Protein AF-A0A7V7E8Y9-F1 (afdb_monomer_lite)

pLDDT: mean 94.35, std 2.64, range [85.0, 97.12]

Foldseek 3Di:
D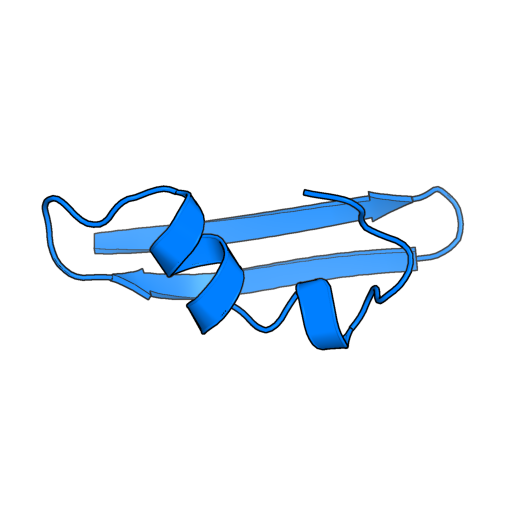KDWDWDDDPVDIDIFIDDDDPPDDPVNVCVVSCVCVVPVVDDD

Structure (mmCIF, N/CA/C/O backbone):
data_AF-A0A7V7E8Y9-F1
#
_entry.id   AF-A0A7V7E8Y9-F1
#
loop_
_atom_site.group_PDB
_atom_site.id
_atom_site.type_symbol
_atom_site.label_atom_id
_atom_site.label_alt_id
_atom_site.label_comp_id
_atom_site.label_asym_id
_atom_site.label_entity_id
_atom_site.label_seq_id
_atom_site.pdbx_PDB_ins_code
_atom_site.Cartn_x
_atom_site.Cartn_y
_atom_site.Cartn_z
_atom_site.occupancy
_atom_site.B_iso_or_equiv
_atom_site.auth_seq_id
_atom_site.auth_comp_id
_atom_site.auth_asym_id
_atom_site.auth_atom_id
_atom_site.pdbx_PDB_model_num
ATOM 1 N N . MET A 1 1 ? -13.492 4.533 7.967 1.00 93.88 1 MET A N 1
ATOM 2 C CA . MET A 1 1 ? -12.256 5.331 7.794 1.00 93.88 1 MET A CA 1
ATOM 3 C C . MET A 1 1 ? -11.873 5.401 6.319 1.00 93.88 1 MET A C 1
ATOM 5 O O . MET A 1 1 ? -12.136 4.443 5.599 1.00 93.88 1 MET A O 1
ATOM 9 N N . LYS A 1 2 ? -11.264 6.506 5.868 1.00 95.50 2 LYS A N 1
ATOM 10 C CA . LYS A 1 2 ? -10.724 6.623 4.502 1.00 95.50 2 LYS A CA 1
ATOM 11 C C . LYS A 1 2 ? -9.262 6.204 4.475 1.00 95.50 2 LYS A C 1
ATOM 13 O O . LYS A 1 2 ? -8.491 6.648 5.320 1.00 95.50 2 LYS A O 1
ATOM 18 N N . VAL A 1 3 ? -8.899 5.375 3.503 1.00 96.50 3 VAL A N 1
ATOM 19 C CA . VAL A 1 3 ? -7.538 4.8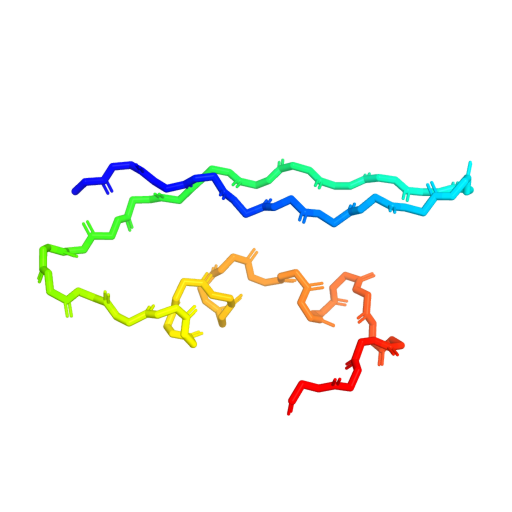64 3.315 1.00 96.50 3 VAL A CA 1
ATOM 20 C C . VAL A 1 3 ? -7.093 5.156 1.886 1.00 96.50 3 VAL A C 1
ATOM 22 O O . VAL A 1 3 ? -7.847 4.930 0.939 1.00 96.50 3 VAL A O 1
ATOM 25 N N . GLY A 1 4 ? -5.874 5.675 1.739 1.00 97.06 4 GLY A N 1
ATOM 26 C CA . GLY A 1 4 ? -5.206 5.824 0.449 1.00 97.06 4 GLY A CA 1
ATOM 27 C C . GLY A 1 4 ? -4.275 4.643 0.194 1.00 97.06 4 GLY A C 1
ATOM 28 O O . GLY A 1 4 ? -3.402 4.371 1.013 1.00 97.06 4 GLY A O 1
ATOM 29 N N . VAL A 1 5 ? -4.453 3.961 -0.934 1.00 96.56 5 VAL A N 1
ATOM 30 C CA . VAL A 1 5 ? -3.560 2.910 -1.430 1.00 96.56 5 VAL A CA 1
ATOM 31 C C . VAL A 1 5 ? -2.829 3.467 -2.646 1.00 96.56 5 VAL A C 1
ATOM 33 O O . VAL A 1 5 ? -3.462 3.891 -3.615 1.00 96.56 5 VAL A O 1
ATOM 36 N N . VAL A 1 6 ? -1.500 3.514 -2.573 1.00 96.12 6 VAL A N 1
ATOM 37 C CA . VAL A 1 6 ? -0.655 4.134 -3.598 1.00 96.12 6 VAL A CA 1
ATOM 38 C C . VAL A 1 6 ? 0.424 3.156 -4.028 1.00 96.12 6 VAL A C 1
ATOM 40 O O . VAL A 1 6 ? 1.116 2.584 -3.188 1.00 96.12 6 VAL A O 1
ATOM 43 N N . TYR A 1 7 ? 0.587 3.007 -5.339 1.00 95.25 7 TYR A N 1
ATOM 44 C CA . TYR A 1 7 ? 1.710 2.295 -5.936 1.00 95.25 7 TYR A CA 1
ATOM 45 C C . TYR A 1 7 ? 2.310 3.159 -7.040 1.00 95.25 7 TYR A C 1
ATOM 47 O O . TYR A 1 7 ? 1.603 3.621 -7.938 1.00 95.25 7 TYR A O 1
ATOM 55 N N . ALA A 1 8 ? 3.608 3.427 -6.940 1.00 93.81 8 ALA A N 1
ATOM 56 C CA . ALA A 1 8 ? 4.302 4.352 -7.819 1.00 93.81 8 ALA A CA 1
ATOM 57 C C . ALA A 1 8 ? 5.608 3.736 -8.320 1.00 93.81 8 ALA A C 1
ATOM 59 O O . ALA A 1 8 ? 6.516 3.444 -7.547 1.00 93.81 8 ALA A O 1
ATOM 60 N N . THR A 1 9 ? 5.695 3.592 -9.638 1.00 89.50 9 THR A N 1
ATOM 61 C CA . THR A 1 9 ? 6.913 3.261 -10.380 1.00 89.50 9 THR A CA 1
ATOM 62 C C . THR A 1 9 ? 7.334 4.476 -11.218 1.00 89.50 9 THR A C 1
ATOM 64 O O . THR A 1 9 ? 6.524 5.389 -11.424 1.00 89.50 9 THR A O 1
ATOM 67 N N . PRO A 1 10 ? 8.567 4.517 -11.753 1.00 90.88 10 PRO A N 1
ATOM 68 C CA . PRO A 1 10 ? 8.999 5.612 -12.624 1.00 90.88 10 PRO A CA 1
ATOM 69 C C . PRO A 1 10 ? 8.124 5.803 -13.874 1.00 90.88 10 PRO A C 1
ATOM 71 O O . PRO A 1 10 ? 7.972 6.926 -14.341 1.00 90.88 10 PRO A O 1
ATOM 74 N N . GLY A 1 11 ? 7.547 4.721 -14.414 1.00 89.50 11 GLY A N 1
ATOM 75 C CA . GLY A 1 11 ? 6.736 4.756 -15.638 1.00 89.50 11 GLY A CA 1
ATOM 76 C C . GLY A 1 11 ? 5.226 4.843 -15.410 1.00 89.50 11 GLY A C 1
ATOM 77 O O . GLY A 1 11 ? 4.490 5.170 -16.339 1.00 89.50 11 GLY A O 1
ATOM 78 N N . ARG A 1 12 ? 4.741 4.537 -14.200 1.00 91.38 12 ARG A N 1
ATOM 79 C CA . ARG A 1 12 ? 3.306 4.471 -13.901 1.00 91.38 12 ARG A CA 1
ATOM 80 C C . ARG A 1 12 ? 3.035 4.637 -12.413 1.00 91.38 12 ARG A C 1
ATOM 82 O O .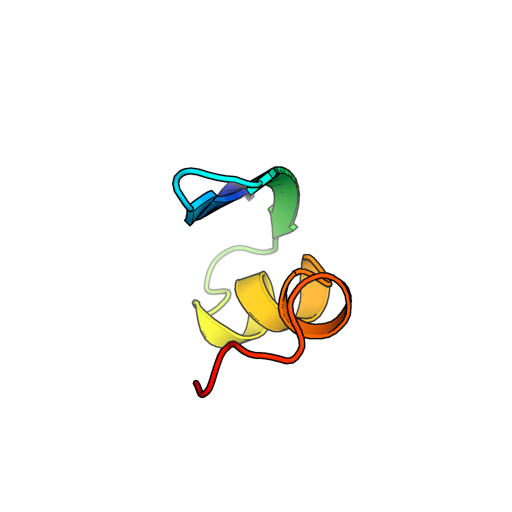 ARG A 1 12 ? 3.697 4.015 -11.586 1.00 91.38 12 ARG A O 1
ATOM 89 N N . GLN A 1 13 ? 2.019 5.425 -12.083 1.00 94.19 13 GLN A N 1
ATOM 90 C CA . GLN A 1 13 ? 1.572 5.644 -10.710 1.00 94.19 13 GLN A CA 1
ATOM 91 C C . GLN A 1 13 ? 0.060 5.459 -10.614 1.00 94.19 13 GLN A C 1
ATOM 93 O O . GLN A 1 13 ? -0.669 5.786 -11.551 1.00 94.19 13 GLN A O 1
ATOM 98 N N . ALA A 1 14 ? -0.405 4.954 -9.476 1.00 94.75 14 ALA A N 1
ATOM 99 C CA . ALA A 1 14 ? -1.813 4.898 -9.124 1.00 94.75 14 ALA A CA 1
ATOM 100 C C . ALA A 1 14 ? -2.016 5.346 -7.679 1.00 94.75 14 ALA A C 1
ATOM 102 O O . ALA A 1 14 ? -1.269 4.955 -6.783 1.00 94.75 14 ALA A O 1
ATOM 103 N N . TRP A 1 15 ? -3.067 6.135 -7.469 1.00 96.31 15 TRP A N 1
ATOM 104 C CA . TRP A 1 15 ? -3.549 6.536 -6.155 1.00 96.31 15 TRP A CA 1
ATOM 105 C C . TRP A 1 15 ? -5.033 6.223 -6.080 1.00 96.31 15 TRP A C 1
ATOM 107 O O . TRP A 1 15 ? -5.843 6.796 -6.807 1.00 96.31 15 TRP A O 1
ATOM 117 N N . LEU A 1 16 ? -5.393 5.321 -5.177 1.00 96.06 16 LEU A N 1
ATOM 118 C CA . LEU A 1 16 ? -6.761 4.871 -4.983 1.00 96.06 16 LEU A CA 1
ATOM 119 C C . LEU A 1 16 ? -7.189 5.223 -3.564 1.00 96.06 16 LEU A C 1
ATOM 121 O O . LEU A 1 16 ? -6.483 4.935 -2.604 1.00 96.06 16 LEU A O 1
ATOM 125 N N . THR A 1 17 ? -8.337 5.877 -3.429 1.00 96.88 17 THR A N 1
ATOM 126 C CA . THR A 1 17 ? -8.921 6.171 -2.117 1.00 96.88 17 THR A CA 1
ATOM 127 C C . THR A 1 17 ? -10.126 5.273 -1.916 1.00 96.88 17 THR A C 1
ATOM 129 O O . THR A 1 17 ? -11.039 5.283 -2.740 1.00 96.88 17 THR A O 1
ATOM 132 N N . ILE A 1 18 ? -10.133 4.514 -0.824 1.00 96.75 18 ILE A N 1
ATOM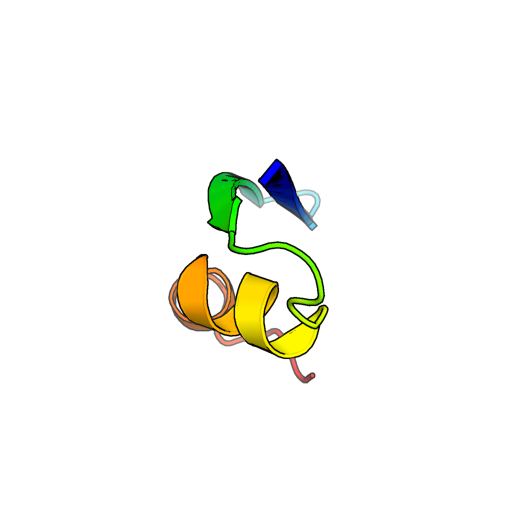 133 C CA . ILE A 1 18 ? -11.212 3.589 -0.486 1.00 96.75 18 ILE A CA 1
ATOM 134 C C . ILE A 1 18 ? -11.740 3.842 0.925 1.00 96.75 18 ILE A C 1
ATOM 136 O O . ILE A 1 18 ? -11.000 4.199 1.844 1.00 96.75 18 ILE A O 1
ATOM 140 N N . ASP A 1 19 ? -13.038 3.620 1.099 1.00 97.12 19 ASP A N 1
ATOM 141 C CA . ASP A 1 19 ? -13.683 3.605 2.408 1.00 97.12 19 ASP A CA 1
ATOM 142 C C . ASP A 1 19 ? -13.632 2.193 3.005 1.00 97.12 19 ASP A C 1
ATOM 144 O O . ASP A 1 19 ? -14.056 1.212 2.378 1.00 97.12 19 ASP A O 1
ATOM 148 N N . MET A 1 20 ? -13.118 2.091 4.231 1.00 95.94 20 MET A N 1
ATOM 149 C CA . MET A 1 20 ? -12.933 0.842 4.973 1.00 95.94 20 MET A CA 1
ATOM 150 C C . MET A 1 20 ? -13.607 0.899 6.351 1.00 95.94 20 MET A C 1
ATOM 152 O O . MET A 1 20 ? -13.672 1.978 6.955 1.00 95.94 20 MET A O 1
ATOM 156 N N . PRO A 1 21 ? -14.113 -0.234 6.870 1.00 96.12 21 PRO A N 1
ATOM 157 C CA . PRO A 1 21 ? -14.553 -0.318 8.254 1.00 96.12 21 PRO A CA 1
ATOM 158 C C . PRO A 1 21 ? -13.351 -0.200 9.201 1.00 96.12 21 PRO A C 1
ATOM 160 O O . PRO A 1 21 ? -12.209 -0.451 8.812 1.00 96.12 21 PRO A O 1
ATOM 163 N N . GLU A 1 22 ? -13.602 0.202 10.445 1.00 94.00 22 GLU A N 1
ATOM 164 C CA . GLU A 1 22 ? -12.562 0.173 11.477 1.00 94.00 22 GLU A CA 1
ATOM 165 C C . GLU A 1 22 ? -12.123 -1.266 11.764 1.00 94.00 22 GLU A C 1
ATOM 167 O O . GLU A 1 22 ? -12.918 -2.202 11.678 1.00 94.00 22 GLU A O 1
ATOM 172 N N . GLY A 1 23 ? -10.835 -1.443 12.064 1.00 94.75 23 GLY A N 1
ATOM 173 C CA . GLY A 1 23 ? -10.236 -2.765 12.261 1.00 94.75 23 GLY A CA 1
ATOM 174 C C . GLY A 1 23 ? -9.959 -3.542 10.968 1.00 94.75 23 GLY A C 1
ATOM 175 O O . GLY A 1 23 ? -9.491 -4.676 11.045 1.00 94.75 23 GLY A O 1
ATOM 176 N N . ALA A 1 24 ? -10.213 -2.956 9.790 1.00 96.31 24 ALA A N 1
ATOM 177 C CA . ALA A 1 24 ? -9.813 -3.551 8.520 1.00 96.31 24 ALA A CA 1
ATOM 178 C C . ALA A 1 24 ? -8.288 -3.725 8.435 1.00 96.31 24 ALA A C 1
ATOM 180 O O . ALA A 1 24 ? -7.512 -2.892 8.907 1.00 96.31 24 ALA A O 1
ATOM 181 N N . THR A 1 25 ? -7.867 -4.812 7.799 1.00 96.88 25 THR A N 1
ATOM 182 C CA . THR A 1 25 ? -6.451 -5.139 7.606 1.00 96.88 25 THR A CA 1
ATOM 183 C C . THR A 1 25 ? -5.891 -4.497 6.340 1.00 96.88 25 THR A C 1
ATOM 185 O O . THR A 1 25 ? -6.628 -4.116 5.427 1.00 96.88 25 THR A O 1
ATOM 188 N N . VAL A 1 26 ? -4.560 -4.435 6.254 1.00 95.44 26 VAL A N 1
ATOM 189 C CA . VAL A 1 26 ? -3.861 -3.964 5.049 1.00 95.44 26 VAL A CA 1
ATOM 190 C C . VAL A 1 26 ? -4.217 -4.822 3.831 1.00 95.44 26 VAL A C 1
ATOM 192 O O . VAL A 1 26 ? -4.516 -4.264 2.781 1.00 95.44 26 VAL A O 1
ATOM 195 N N . GLN A 1 27 ? -4.282 -6.151 3.982 1.00 95.62 27 GLN A N 1
ATOM 196 C CA . GLN A 1 27 ? -4.655 -7.061 2.891 1.00 9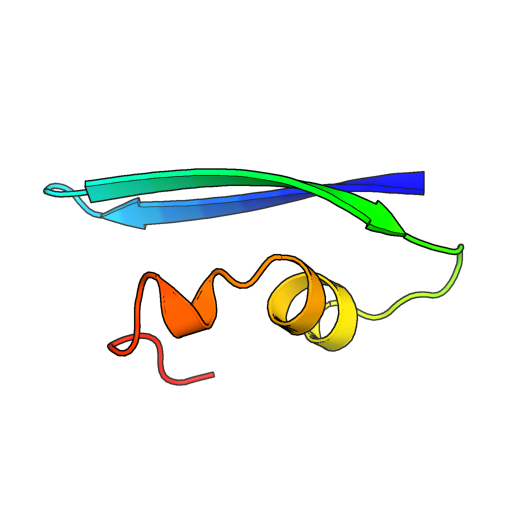5.62 27 GLN A CA 1
ATOM 197 C C . GLN A 1 27 ? -6.032 -6.716 2.310 1.00 95.62 27 GLN A C 1
ATOM 199 O O . GLN A 1 27 ? -6.176 -6.532 1.107 1.00 95.62 27 GLN A O 1
ATOM 204 N N . GLN A 1 28 ? -7.032 -6.521 3.172 1.00 96.62 28 GLN A N 1
ATOM 205 C CA . GLN A 1 28 ? -8.386 -6.153 2.745 1.00 96.62 28 GLN A CA 1
ATOM 206 C C . GLN A 1 28 ? -8.427 -4.805 2.013 1.00 96.62 28 GLN A C 1
ATOM 208 O O . GLN A 1 28 ? -9.215 -4.633 1.081 1.00 96.62 28 GLN A O 1
ATOM 213 N N . ALA A 1 29 ? -7.591 -3.846 2.421 1.00 96.75 29 ALA A N 1
ATOM 214 C CA . ALA A 1 29 ? -7.468 -2.567 1.732 1.00 96.75 29 ALA A CA 1
ATOM 215 C C . ALA A 1 29 ? -6.847 -2.734 0.335 1.00 96.75 29 ALA A C 1
ATOM 217 O O . ALA A 1 29 ? -7.340 -2.144 -0.627 1.00 96.75 29 ALA A O 1
ATOM 218 N N . ILE A 1 30 ? -5.814 -3.570 0.204 1.00 95.62 30 ILE A N 1
ATOM 219 C CA . ILE A 1 30 ? -5.180 -3.886 -1.082 1.00 95.62 30 ILE A CA 1
ATOM 220 C C . ILE A 1 30 ? -6.189 -4.563 -2.015 1.00 95.62 30 ILE A C 1
ATOM 222 O O . ILE A 1 30 ? -6.424 -4.056 -3.115 1.00 95.62 30 ILE A O 1
ATOM 226 N N . ASP A 1 31 ? -6.860 -5.616 -1.549 1.00 95.00 31 ASP A N 1
ATOM 227 C CA . ASP A 1 31 ? -7.839 -6.369 -2.338 1.00 95.00 31 ASP A CA 1
ATOM 228 C C . ASP A 1 31 ? -8.996 -5.471 -2.798 1.00 95.00 31 ASP A C 1
ATOM 230 O O . ASP A 1 31 ? -9.353 -5.454 -3.977 1.00 95.00 31 ASP A O 1
ATOM 234 N N . LYS A 1 32 ? -9.551 -4.649 -1.893 1.00 96.19 32 LYS A N 1
ATOM 235 C CA . LYS A 1 32 ? -10.654 -3.737 -2.229 1.00 96.19 32 LYS A CA 1
ATOM 236 C C . LYS A 1 32 ? -10.227 -2.595 -3.148 1.00 96.19 32 LYS A C 1
ATOM 238 O O . LYS A 1 32 ? -11.044 -2.125 -3.937 1.00 96.19 32 LYS A O 1
ATOM 243 N N . SER A 1 33 ? -8.984 -2.124 -3.049 1.00 95.94 33 SER A N 1
ATOM 244 C CA . SER A 1 33 ? -8.489 -1.074 -3.944 1.00 95.94 33 SER A CA 1
ATOM 245 C C . SER A 1 33 ? -8.440 -1.536 -5.402 1.00 95.94 33 SER A C 1
ATOM 247 O O . SER A 1 33 ? -8.552 -0.711 -6.303 1.00 95.94 33 SER A O 1
ATOM 249 N N . GLY A 1 34 ? -8.296 -2.843 -5.651 1.00 95.25 34 GLY A N 1
ATOM 250 C CA . GLY A 1 34 ? -8.115 -3.384 -6.997 1.00 95.25 34 GLY A CA 1
ATOM 251 C C . GLY A 1 34 ? -6.743 -3.064 -7.596 1.00 95.25 34 GLY A C 1
ATOM 252 O O . GLY A 1 34 ? -6.549 -3.222 -8.801 1.00 95.25 34 GLY A O 1
ATOM 253 N N . ILE A 1 35 ? -5.781 -2.610 -6.783 1.00 95.06 35 ILE A N 1
ATOM 254 C CA . ILE A 1 35 ? -4.452 -2.222 -7.264 1.00 95.06 35 ILE A CA 1
ATOM 255 C C . ILE A 1 35 ? -3.683 -3.409 -7.854 1.00 95.06 35 ILE A C 1
ATOM 257 O O . ILE A 1 35 ? -3.019 -3.244 -8.870 1.00 95.06 35 ILE A O 1
ATOM 261 N N . LEU A 1 36 ? -3.868 -4.617 -7.314 1.00 93.94 36 LEU A N 1
ATOM 262 C CA . 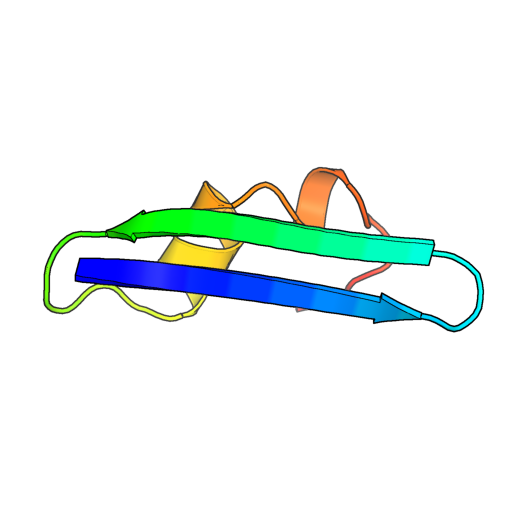LEU A 1 36 ? -3.258 -5.843 -7.846 1.00 93.94 36 LEU A CA 1
ATOM 263 C C . LEU A 1 36 ? -3.758 -6.178 -9.259 1.00 93.94 36 LEU A C 1
ATOM 265 O O . LEU A 1 36 ? -2.997 -6.650 -10.093 1.00 93.94 36 LEU A O 1
ATOM 269 N N . ALA A 1 37 ? -5.021 -5.873 -9.575 1.00 93.00 37 ALA A N 1
ATOM 270 C CA . ALA A 1 37 ? -5.543 -6.049 -10.930 1.00 93.00 37 ALA A CA 1
ATOM 271 C C . ALA A 1 37 ? -4.980 -5.002 -11.909 1.00 93.00 37 ALA A C 1
ATOM 273 O O . ALA A 1 37 ? -4.870 -5.263 -13.105 1.00 93.00 37 ALA A O 1
ATOM 274 N N . GLN A 1 38 ? -4.626 -3.810 -11.416 1.00 92.19 38 GLN A N 1
ATOM 275 C CA . GLN A 1 38 ? -3.991 -2.770 -12.230 1.00 92.19 38 GLN A CA 1
ATOM 276 C C . GLN A 1 38 ? -2.498 -3.023 -12.454 1.00 92.19 38 GLN A C 1
ATOM 278 O O . GLN A 1 38 ? -1.981 -2.606 -13.495 1.00 92.19 38 GLN A O 1
ATOM 283 N N . PHE A 1 39 ? -1.840 -3.669 -11.492 1.00 93.50 39 PHE A N 1
ATOM 284 C CA . PHE A 1 39 ? -0.412 -3.975 -11.469 1.00 93.50 39 PHE A CA 1
ATOM 285 C C . PHE A 1 39 ? -0.213 -5.467 -11.151 1.00 93.50 39 PHE A C 1
ATOM 287 O O . PHE A 1 39 ? 0.134 -5.814 -10.019 1.00 93.50 39 PHE A O 1
ATOM 294 N N . PRO A 1 40 ? -0.468 -6.362 -12.124 1.00 91.56 40 PRO A N 1
ATOM 295 C CA . PRO A 1 40 ? -0.324 -7.806 -11.938 1.00 91.56 40 PRO A CA 1
ATOM 296 C C . PRO A 1 40 ? 1.125 -8.248 -11.670 1.00 91.56 40 PRO A C 1
ATOM 298 O O . PRO A 1 40 ? 1.354 -9.401 -11.327 1.00 91.56 40 PRO A O 1
ATOM 301 N N . GLU A 1 41 ? 2.102 -7.356 -11.843 1.00 92.81 41 GLU A N 1
ATOM 302 C CA . GLU A 1 41 ? 3.506 -7.571 -11.492 1.00 92.81 41 GLU A CA 1
ATOM 303 C C . GLU A 1 41 ? 3.800 -7.516 -9.983 1.00 92.81 41 GLU A C 1
ATOM 305 O O . GLU A 1 41 ? 4.897 -7.890 -9.570 1.00 92.81 41 GLU A O 1
ATOM 310 N N . ILE A 1 42 ? 2.866 -7.021 -9.164 1.00 91.62 42 ILE A N 1
ATOM 311 C CA . ILE A 1 42 ? 3.022 -6.986 -7.707 1.00 91.62 42 ILE A CA 1
ATOM 312 C C . ILE A 1 42 ? 2.872 -8.413 -7.161 1.00 91.62 42 ILE A C 1
ATOM 314 O O . ILE A 1 42 ? 1.801 -9.004 -7.278 1.00 91.62 42 ILE A O 1
ATOM 318 N N . ASP A 1 43 ? 3.925 -8.929 -6.525 1.00 88.12 43 ASP A N 1
ATOM 319 C CA . ASP A 1 43 ? 3.918 -10.183 -5.757 1.00 88.12 43 ASP A CA 1
ATOM 320 C C . ASP A 1 43 ? 3.837 -9.843 -4.259 1.00 88.12 43 ASP A C 1
ATOM 322 O O . ASP A 1 43 ? 4.741 -9.186 -3.730 1.00 88.12 43 ASP A O 1
ATOM 326 N N . LEU A 1 44 ? 2.709 -10.180 -3.621 1.00 85.00 44 LEU A N 1
ATOM 327 C CA . LEU A 1 44 ? 2.332 -9.745 -2.267 1.00 85.00 44 LEU A CA 1
ATOM 328 C C . LEU A 1 44 ? 2.370 -10.899 -1.258 1.00 85.00 44 LEU A C 1
ATOM 330 O O . LEU A 1 44 ? 1.752 -11.948 -1.547 1.00 85.00 44 LEU A O 1
#

Secondary structure (DSSP, 8-state):
-EEEEEEE-SS-EEEEEEE--TT--HHHHHHHHTHHHH-TT---

Sequence (44 aa):
MKVGVVYATPGRQAWLTIDMPEGATVQQAIDKSGILAQFPEIDL

Radius of gyration: 10.76 Å; chains: 1; bounding box: 24×17×28 Å